Protein AF-A0A9D1M5M6-F1 (afdb_monomer_lite)

Organism: NCBI:txid2840917

Radius of gyration: 12.54 Å; chains: 1; bounding box: 28×30×35 Å

InterPro domains:
  IPR010982 Lambda repressor-like, DNA-binding domain superfamily [SSF47413] (19-75)

Structure (mmCIF, N/CA/C/O backbone):
data_AF-A0A9D1M5M6-F1
#
_entry.id   AF-A0A9D1M5M6-F1
#
loop_
_atom_site.group_PDB
_atom_site.id
_atom_site.type_symbol
_atom_site.label_atom_id
_atom_site.label_alt_id
_atom_site.label_comp_id
_atom_site.label_asym_id
_atom_site.label_entity_id
_atom_site.label_seq_id
_atom_site.pdbx_PDB_ins_code
_atom_site.Cartn_x
_atom_site.Cartn_y
_atom_site.Cartn_z
_atom_site.occupancy
_atom_site.B_iso_or_equiv
_atom_site.auth_seq_id
_atom_site.auth_comp_id
_atom_site.auth_asym_id
_atom_site.auth_atom_id
_atom_site.pdbx_PDB_model_num
ATOM 1 N N . MET A 1 1 ? 8.873 -20.481 -5.336 1.00 32.44 1 MET A N 1
ATOM 2 C CA . MET A 1 1 ? 8.851 -18.998 -5.338 1.00 32.44 1 MET A CA 1
ATOM 3 C C . MET A 1 1 ? 7.812 -18.530 -6.350 1.00 32.44 1 MET A C 1
ATOM 5 O O . MET A 1 1 ? 8.010 -18.759 -7.532 1.00 32.44 1 MET A O 1
ATOM 9 N N . SER A 1 2 ? 6.697 -17.930 -5.919 1.00 32.69 2 SER A N 1
ATOM 10 C CA . SER A 1 2 ? 5.677 -17.412 -6.849 1.00 32.69 2 SER A CA 1
ATOM 11 C C . SER A 1 2 ? 6.095 -16.032 -7.367 1.00 32.69 2 SER A C 1
ATOM 13 O O . SER A 1 2 ? 5.941 -15.029 -6.669 1.00 32.69 2 SER A O 1
ATOM 15 N N . VAL A 1 3 ? 6.659 -15.987 -8.576 1.00 43.09 3 VAL A N 1
ATOM 16 C CA . VAL A 1 3 ? 7.075 -14.756 -9.264 1.00 43.09 3 VAL A CA 1
ATOM 17 C C . VAL A 1 3 ? 5.865 -14.191 -10.008 1.00 43.09 3 VAL A C 1
ATOM 19 O O . VAL A 1 3 ? 5.597 -14.562 -11.145 1.00 43.09 3 VAL A O 1
ATOM 22 N N . TYR A 1 4 ? 5.100 -13.304 -9.373 1.00 44.69 4 TYR A N 1
ATOM 23 C CA . TYR A 1 4 ? 4.080 -12.533 -10.089 1.00 44.69 4 TYR A CA 1
ATOM 24 C C . TYR A 1 4 ? 4.772 -11.618 -11.114 1.00 44.69 4 TYR A C 1
ATOM 26 O O . TYR A 1 4 ? 5.566 -10.753 -10.733 1.00 44.69 4 TYR A O 1
ATOM 34 N N . SER A 1 5 ? 4.492 -11.801 -12.407 1.00 43.62 5 SER A N 1
ATOM 35 C CA . SER A 1 5 ? 4.880 -10.857 -13.459 1.00 43.62 5 SER A CA 1
ATOM 36 C C . SER A 1 5 ? 3.765 -9.840 -13.660 1.00 43.62 5 SER A C 1
ATOM 38 O O . SER A 1 5 ? 2.615 -10.210 -13.874 1.00 43.62 5 SER A O 1
ATOM 40 N N . TYR A 1 6 ? 4.090 -8.549 -13.634 1.00 52.31 6 TYR A N 1
ATOM 41 C CA . TYR A 1 6 ? 3.117 -7.517 -13.985 1.00 52.31 6 TYR A CA 1
ATOM 42 C C . TYR A 1 6 ? 2.866 -7.590 -15.492 1.00 52.31 6 TYR A C 1
ATOM 44 O O . TYR A 1 6 ? 3.674 -7.088 -16.269 1.00 52.31 6 TYR A O 1
ATOM 52 N N . CYS A 1 7 ? 1.773 -8.219 -15.915 1.00 43.34 7 CYS A N 1
ATOM 53 C CA . CYS A 1 7 ? 1.275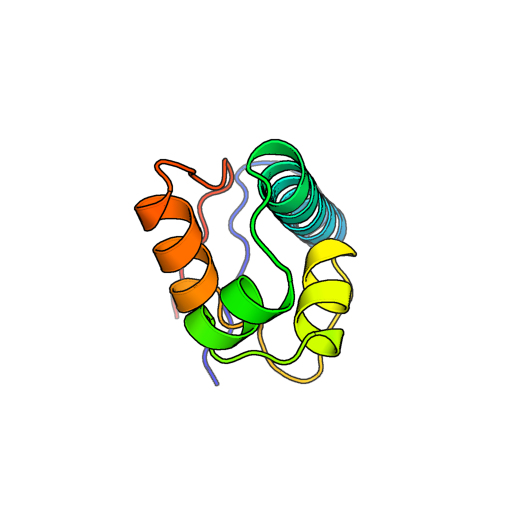 -8.097 -17.282 1.00 43.34 7 CYS A CA 1
ATOM 54 C C . CYS A 1 7 ? 0.412 -6.842 -17.375 1.00 43.34 7 CYS A C 1
ATOM 56 O O . CYS A 1 7 ? -0.812 -6.910 -17.435 1.00 43.34 7 CYS A O 1
ATOM 58 N N . SER A 1 8 ? 1.058 -5.677 -17.371 1.00 41.47 8 SER A N 1
ATOM 59 C CA . SER A 1 8 ? 0.391 -4.494 -17.899 1.00 41.47 8 SER A CA 1
ATOM 60 C C . SER A 1 8 ? 0.359 -4.613 -19.422 1.00 41.47 8 SER A C 1
ATOM 62 O O . SER A 1 8 ? 1.403 -4.825 -20.033 1.00 41.47 8 SER A O 1
ATOM 64 N N . LYS A 1 9 ? -0.810 -4.428 -20.050 1.00 41.84 9 LYS A N 1
ATOM 65 C CA . LYS A 1 9 ? -0.903 -4.209 -21.508 1.00 41.84 9 LYS A CA 1
ATOM 66 C C . LYS A 1 9 ? -0.240 -2.892 -21.943 1.00 41.84 9 LYS A C 1
ATOM 68 O O . LYS A 1 9 ? -0.128 -2.624 -23.133 1.00 41.84 9 LYS A O 1
ATOM 73 N N . SER A 1 10 ? 0.179 -2.050 -20.997 1.00 43.38 10 SER A N 1
ATOM 74 C CA . SER A 1 10 ? 0.890 -0.813 -21.293 1.00 43.38 10 SER A CA 1
ATOM 75 C C . SER A 1 10 ? 2.365 -1.079 -21.592 1.00 43.38 10 SER A C 1
ATOM 77 O O . SER A 1 10 ? 3.019 -1.780 -20.821 1.00 43.38 10 SER A O 1
ATOM 79 N N . GLN A 1 11 ? 2.925 -0.382 -22.578 1.00 47.59 11 GLN A N 1
ATOM 80 C CA . GLN A 1 11 ? 4.368 -0.271 -22.856 1.00 47.59 11 GLN A CA 1
ATOM 81 C C . GLN A 1 11 ? 5.226 0.286 -21.689 1.00 47.59 11 GLN A C 1
ATOM 83 O O . GLN A 1 11 ? 6.416 0.539 -21.865 1.00 47.59 11 GLN A O 1
ATOM 88 N N . TYR A 1 12 ? 4.663 0.507 -20.495 1.00 49.22 12 TYR A N 1
ATOM 89 C CA . TYR A 1 12 ? 5.384 1.095 -19.371 1.00 49.22 12 TYR A CA 1
ATOM 90 C C . TYR A 1 12 ? 6.372 0.109 -18.728 1.00 49.22 12 TYR A C 1
ATOM 92 O O . TYR A 1 12 ? 6.027 -1.050 -18.480 1.00 49.22 12 TYR A O 1
ATOM 100 N N . PRO A 1 13 ? 7.583 0.573 -18.359 1.00 61.94 13 PRO A N 1
ATOM 101 C CA . PRO A 1 13 ? 8.548 -0.240 -17.630 1.00 61.94 13 PRO A CA 1
ATOM 102 C C . PRO A 1 13 ? 7.920 -0.849 -16.369 1.00 61.94 13 PRO A C 1
ATOM 104 O O . PRO A 1 13 ? 7.249 -0.149 -15.610 1.00 61.94 13 PRO A O 1
ATOM 107 N N . GLN A 1 14 ? 8.212 -2.123 -16.078 1.00 69.06 14 GLN A N 1
ATOM 108 C CA . GLN A 1 14 ? 7.773 -2.843 -14.862 1.00 69.06 14 GLN A CA 1
ATOM 109 C C . GLN A 1 14 ? 7.955 -2.013 -13.574 1.00 69.06 14 GLN A C 1
ATOM 111 O O . GLN A 1 14 ? 7.157 -2.083 -12.641 1.00 69.06 14 GLN A O 1
ATOM 116 N N . ARG A 1 15 ? 9.012 -1.192 -13.528 1.00 72.19 15 ARG A N 1
ATOM 117 C CA . ARG A 1 15 ? 9.308 -0.265 -12.429 1.00 72.19 15 ARG A CA 1
ATOM 118 C C . ARG A 1 15 ? 8.270 0.854 -12.284 1.00 72.19 15 ARG A C 1
ATOM 120 O O . ARG A 1 15 ? 7.901 1.183 -11.161 1.00 72.19 15 ARG A O 1
ATOM 127 N N . ALA A 1 16 ? 7.812 1.439 -13.389 1.00 76.19 16 ALA A N 1
ATOM 128 C CA . ALA A 1 16 ? 6.793 2.485 -13.381 1.00 76.19 16 ALA A CA 1
ATOM 129 C C . ALA A 1 16 ? 5.439 1.922 -12.926 1.00 76.19 16 ALA A C 1
ATOM 131 O O . ALA A 1 16 ? 4.812 2.499 -12.043 1.00 76.19 16 ALA A O 1
ATOM 132 N N . ALA A 1 17 ? 5.053 0.739 -13.418 1.00 76.88 17 ALA A N 1
ATOM 133 C CA . ALA A 1 17 ? 3.826 0.064 -12.992 1.00 76.88 17 ALA A CA 1
ATOM 134 C C . ALA A 1 17 ? 3.809 -0.226 -11.478 1.00 76.88 17 ALA A C 1
ATOM 136 O O . ALA A 1 17 ? 2.831 0.076 -10.798 1.00 76.88 17 ALA A O 1
ATOM 137 N N . LYS A 1 18 ? 4.919 -0.734 -10.919 1.00 79.06 18 LYS A N 1
ATOM 138 C CA . LYS A 1 18 ? 5.062 -0.958 -9.467 1.00 79.06 18 LYS A CA 1
ATOM 139 C C . LYS A 1 18 ? 4.876 0.324 -8.653 1.00 79.06 18 LYS A C 1
ATOM 141 O O . LYS A 1 18 ? 4.187 0.297 -7.639 1.00 79.06 18 LYS A O 1
ATOM 146 N N . ARG A 1 19 ? 5.458 1.438 -9.109 1.00 84.56 19 ARG A N 1
ATOM 147 C CA . ARG A 1 19 ? 5.303 2.755 -8.468 1.00 84.56 19 ARG A CA 1
ATOM 148 C C . ARG A 1 19 ? 3.873 3.270 -8.541 1.00 84.56 19 ARG A C 1
ATOM 150 O O . ARG A 1 19 ? 3.375 3.765 -7.541 1.00 84.56 19 ARG A O 1
ATOM 157 N N . MET A 1 20 ? 3.203 3.118 -9.682 1.00 86.00 20 MET A N 1
ATOM 158 C CA . MET A 1 20 ? 1.803 3.528 -9.828 1.00 86.00 20 MET A CA 1
ATOM 159 C C . MET A 1 20 ? 0.882 2.748 -8.886 1.00 86.00 20 MET A C 1
ATOM 161 O O . MET A 1 20 ? 0.027 3.344 -8.240 1.00 86.00 20 MET A O 1
ATOM 165 N N . ILE A 1 21 ? 1.087 1.435 -8.756 1.00 85.88 21 ILE A N 1
ATOM 166 C CA . ILE A 1 21 ? 0.315 0.592 -7.829 1.00 85.88 21 ILE A CA 1
ATOM 167 C C . ILE A 1 21 ? 0.583 0.994 -6.381 1.00 85.88 21 ILE A C 1
ATOM 169 O O . ILE A 1 21 ? -0.361 1.164 -5.612 1.00 85.88 21 ILE A O 1
ATOM 173 N N . GLY A 1 22 ? 1.855 1.169 -6.016 1.00 90.06 22 GLY A N 1
ATOM 174 C CA . GLY A 1 22 ? 2.242 1.640 -4.688 1.00 90.06 22 GLY A CA 1
ATOM 175 C C . GLY A 1 22 ? 1.585 2.973 -4.339 1.00 90.06 22 GLY A C 1
ATOM 176 O O . GLY A 1 22 ? 0.946 3.105 -3.296 1.00 90.06 22 GLY A O 1
ATOM 177 N N . PHE A 1 23 ? 1.647 3.926 -5.266 1.00 90.50 23 PHE A N 1
ATOM 178 C CA . PHE A 1 23 ? 1.031 5.235 -5.105 1.00 90.50 23 PHE A CA 1
ATOM 179 C C . PHE A 1 23 ? -0.494 5.151 -4.969 1.00 90.50 23 PHE A C 1
ATOM 181 O O . PHE A 1 23 ? -1.073 5.804 -4.105 1.00 90.50 23 PHE A O 1
ATOM 188 N N . GLN A 1 24 ? -1.156 4.303 -5.760 1.00 90.00 2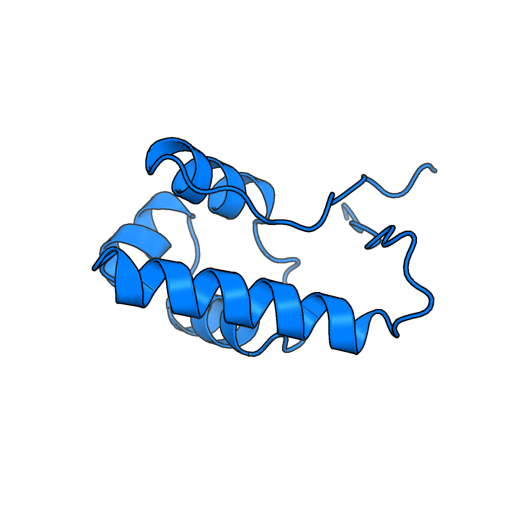4 GLN A N 1
ATOM 189 C CA . GLN A 1 24 ? -2.598 4.087 -5.642 1.00 90.00 24 GLN A CA 1
ATOM 190 C C . GLN A 1 24 ? -2.978 3.570 -4.243 1.00 90.00 24 GLN A C 1
ATOM 192 O O . GLN A 1 24 ? -3.939 4.059 -3.646 1.00 90.00 24 GLN A O 1
ATOM 197 N N . ILE A 1 25 ? -2.209 2.621 -3.699 1.00 90.81 25 ILE A N 1
ATOM 198 C CA . ILE A 1 25 ? -2.414 2.084 -2.345 1.00 90.81 25 ILE A CA 1
ATOM 199 C C . ILE A 1 25 ? -2.254 3.183 -1.297 1.00 90.81 25 ILE A C 1
ATOM 201 O O . ILE A 1 25 ? -3.123 3.327 -0.437 1.00 90.81 25 ILE A O 1
ATOM 205 N N . PHE A 1 26 ? -1.201 3.994 -1.411 1.00 92.62 26 PHE A N 1
ATOM 206 C CA . PHE A 1 26 ? -0.975 5.143 -0.538 1.00 92.62 26 PHE A CA 1
ATOM 207 C C . PHE A 1 26 ? -2.166 6.113 -0.566 1.00 92.62 26 PHE A C 1
ATOM 209 O O . PHE A 1 26 ? -2.724 6.455 0.480 1.00 92.62 26 PHE A O 1
ATOM 216 N N . CYS A 1 27 ? -2.622 6.505 -1.761 1.00 91.25 27 CYS A N 1
ATOM 217 C CA . CYS A 1 27 ? -3.764 7.402 -1.924 1.00 91.25 27 CYS A CA 1
ATOM 218 C C . CYS A 1 27 ? -5.033 6.838 -1.283 1.00 91.25 27 CYS A C 1
ATOM 220 O O . CYS A 1 27 ? -5.751 7.563 -0.599 1.00 91.25 27 CYS A O 1
ATOM 222 N N . TYR A 1 28 ? -5.308 5.548 -1.464 1.00 91.81 28 TYR A N 1
ATOM 223 C CA . TYR A 1 28 ? -6.444 4.890 -0.834 1.00 91.81 28 TYR A CA 1
ATOM 224 C C . TYR A 1 28 ? -6.333 4.842 0.685 1.00 91.81 28 TYR A C 1
ATOM 226 O O . TYR A 1 28 ? -7.290 5.196 1.375 1.00 91.81 28 TYR A O 1
ATOM 234 N N . ARG A 1 29 ? -5.166 4.479 1.221 1.00 92.31 29 ARG A N 1
ATOM 235 C CA . ARG A 1 29 ? -4.949 4.430 2.666 1.00 92.31 29 ARG A CA 1
ATOM 236 C C . ARG A 1 29 ? -5.227 5.787 3.311 1.00 92.31 29 ARG A C 1
ATOM 238 O O . ARG A 1 29 ? -5.954 5.860 4.299 1.00 92.31 29 ARG A O 1
ATOM 245 N N . HIS A 1 30 ? -4.723 6.861 2.706 1.00 91.19 30 HIS A N 1
ATOM 246 C CA . HIS A 1 30 ? -4.924 8.220 3.199 1.00 91.19 30 HIS A CA 1
ATOM 247 C C . HIS A 1 30 ? -6.356 8.735 2.983 1.00 91.19 30 HIS A C 1
ATOM 249 O O . HIS A 1 30 ? -6.955 9.264 3.919 1.00 91.19 30 HIS A O 1
ATOM 255 N N . LYS A 1 31 ? -6.946 8.538 1.796 1.00 91.31 31 LYS A N 1
ATOM 256 C CA . LYS A 1 31 ? -8.306 9.008 1.474 1.00 91.31 31 LYS A CA 1
ATOM 257 C C . LYS A 1 31 ? -9.377 8.343 2.343 1.00 91.31 31 LYS A C 1
ATOM 259 O O . LYS A 1 31 ? -10.300 9.017 2.787 1.00 91.31 31 LYS A O 1
ATOM 264 N N . TYR A 1 32 ? -9.239 7.044 2.607 1.00 88.81 32 TYR A N 1
ATOM 265 C CA . TYR A 1 32 ? -10.199 6.257 3.390 1.00 88.81 32 TYR A CA 1
ATOM 266 C C . TYR A 1 32 ? -9.793 6.098 4.862 1.00 88.81 32 TYR A C 1
ATOM 268 O O . TYR A 1 32 ? -10.405 5.317 5.585 1.00 88.81 32 TYR A O 1
ATOM 276 N N . LYS A 1 33 ? -8.773 6.842 5.320 1.00 90.88 33 LYS A N 1
ATOM 277 C CA . LYS A 1 33 ? -8.276 6.833 6.709 1.00 90.88 33 LYS A CA 1
ATOM 278 C C . LYS A 1 33 ? -7.982 5.42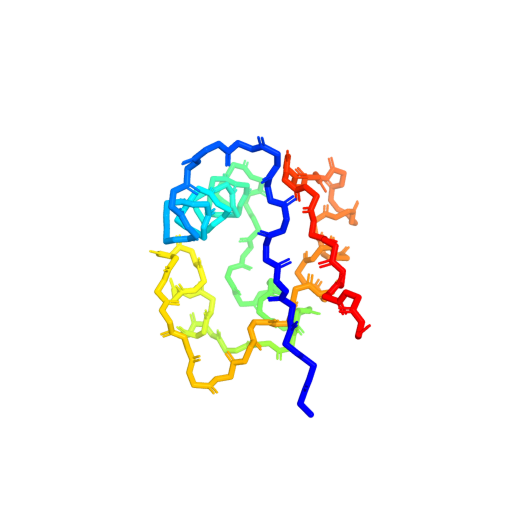2 7.238 1.00 90.88 33 LYS A C 1
ATOM 280 O O . LYS A 1 33 ? -8.206 5.118 8.409 1.00 90.88 33 LYS A O 1
ATOM 285 N N . LEU A 1 34 ? -7.463 4.551 6.377 1.00 88.88 34 LEU A N 1
ATOM 286 C CA . LEU A 1 34 ? -7.047 3.213 6.775 1.00 88.88 34 LEU A CA 1
ATOM 287 C C . LEU A 1 34 ? -5.756 3.345 7.590 1.00 88.88 34 LEU A C 1
ATOM 289 O O . LEU A 1 34 ? -4.713 3.733 7.066 1.00 88.88 34 LEU A O 1
ATOM 293 N N . SER A 1 35 ? -5.821 3.047 8.888 1.00 92.12 35 SER A N 1
ATOM 294 C CA . SER A 1 35 ? -4.631 3.073 9.746 1.00 92.12 35 SER A CA 1
ATOM 295 C C . SER A 1 35 ? -3.557 2.137 9.193 1.00 92.12 35 SER A C 1
ATOM 297 O O . SER A 1 35 ? -3.843 0.982 8.867 1.00 92.12 35 SER A O 1
ATOM 299 N N . THR A 1 36 ? -2.317 2.626 9.128 1.00 91.62 36 THR A N 1
ATOM 300 C CA . THR A 1 36 ? -1.135 1.851 8.728 1.00 91.62 36 THR A CA 1
ATOM 301 C C . THR A 1 36 ? -1.036 0.553 9.523 1.00 91.62 36 THR A C 1
ATOM 303 O O . THR A 1 36 ? -0.839 -0.510 8.946 1.00 91.62 36 THR A O 1
ATOM 306 N N . GLU A 1 37 ? -1.245 0.606 10.838 1.00 91.12 37 GLU A N 1
ATOM 307 C CA . GLU A 1 37 ? -1.150 -0.560 11.720 1.00 91.12 37 GLU A CA 1
ATOM 308 C C . GLU A 1 37 ? -2.236 -1.595 11.421 1.00 91.12 37 GLU A C 1
ATOM 310 O O . GLU A 1 37 ? -1.952 -2.786 11.278 1.00 91.12 37 GLU A O 1
ATOM 315 N N . VAL A 1 38 ? -3.484 -1.143 11.266 1.00 90.06 38 VAL A N 1
ATOM 316 C CA . VAL A 1 38 ? -4.625 -2.020 10.966 1.00 90.06 38 VAL A CA 1
ATOM 317 C C . VAL A 1 38 ? -4.471 -2.641 9.580 1.00 90.06 38 VAL A C 1
ATOM 319 O O . VAL A 1 38 ? -4.709 -3.838 9.407 1.00 90.06 38 VAL A O 1
ATOM 322 N N . PHE A 1 39 ? -4.038 -1.847 8.601 1.00 91.06 39 PHE A N 1
ATOM 323 C CA . PHE A 1 39 ? -3.793 -2.302 7.239 1.00 91.06 39 PHE A CA 1
ATOM 324 C C . PHE A 1 39 ? -2.692 -3.369 7.204 1.00 91.06 39 PHE A C 1
ATOM 326 O O . PHE A 1 39 ? -2.905 -4.456 6.666 1.00 91.06 39 PHE A O 1
ATOM 333 N N . CYS A 1 40 ? -1.553 -3.100 7.847 1.00 91.62 40 CYS A N 1
ATOM 334 C CA . CYS A 1 40 ? -0.436 -4.032 7.989 1.00 91.62 40 CYS A CA 1
ATOM 335 C C . CYS A 1 40 ? -0.856 -5.337 8.672 1.00 91.62 40 CYS A C 1
ATOM 337 O O . CYS A 1 40 ? -0.578 -6.418 8.149 1.00 91.62 40 CYS A O 1
ATOM 339 N N . LYS A 1 41 ? -1.606 -5.252 9.780 1.00 91.38 41 LYS A N 1
ATOM 340 C CA . LYS A 1 41 ? -2.114 -6.421 10.513 1.00 91.38 41 LYS A CA 1
ATOM 341 C C . LYS A 1 41 ? -3.016 -7.295 9.642 1.00 91.38 41 LYS A C 1
ATOM 343 O O . LYS A 1 41 ? -2.854 -8.511 9.631 1.00 91.38 41 LYS A O 1
ATOM 348 N N . ARG A 1 42 ? -3.935 -6.691 8.880 1.00 90.31 42 ARG A N 1
ATOM 349 C CA . ARG A 1 42 ? -4.828 -7.424 7.964 1.00 90.31 42 ARG A CA 1
ATOM 350 C C . ARG A 1 42 ? -4.083 -8.021 6.768 1.00 90.31 42 ARG A C 1
ATOM 352 O O . ARG A 1 42 ? -4.435 -9.102 6.309 1.00 90.31 42 ARG A O 1
ATOM 359 N N . CYS A 1 43 ? -3.052 -7.337 6.276 1.00 88.19 43 CYS A N 1
ATOM 360 C CA . CYS A 1 43 ? -2.231 -7.820 5.167 1.00 88.19 43 CYS A CA 1
ATOM 361 C C . CYS A 1 43 ? -1.197 -8.878 5.594 1.00 88.19 43 CYS A C 1
ATOM 363 O O . CYS A 1 43 ? -0.695 -9.621 4.745 1.00 88.19 43 CYS A O 1
ATOM 365 N N . GLY A 1 44 ? -0.877 -8.954 6.890 1.00 88.62 44 GLY A N 1
ATOM 366 C CA . GLY A 1 44 ? 0.200 -9.788 7.419 1.00 88.62 44 GLY A CA 1
ATOM 367 C C . GLY A 1 44 ? 1.579 -9.318 6.952 1.00 88.62 44 GLY A C 1
ATOM 368 O O . GLY A 1 44 ? 2.413 -10.151 6.600 1.00 88.62 44 GLY A O 1
ATOM 369 N N . ILE A 1 45 ? 1.780 -7.999 6.882 1.00 89.25 45 ILE A N 1
ATOM 370 C CA . ILE A 1 45 ? 3.043 -7.347 6.501 1.00 89.25 45 ILE A CA 1
ATOM 371 C C . ILE A 1 45 ? 3.461 -6.349 7.579 1.00 89.25 45 ILE A C 1
ATOM 373 O O . ILE A 1 45 ? 2.630 -5.867 8.348 1.00 89.25 45 ILE A O 1
ATOM 377 N N . SER A 1 46 ? 4.744 -6.015 7.626 1.00 90.62 46 SER A N 1
ATOM 378 C CA . SER A 1 46 ? 5.263 -4.961 8.498 1.00 90.62 46 SER A CA 1
ATOM 379 C C . SER A 1 46 ? 5.029 -3.556 7.911 1.00 90.62 46 SER A C 1
ATOM 381 O O . SER A 1 46 ? 4.954 -3.402 6.688 1.00 90.62 46 SER A O 1
ATOM 383 N N . PRO A 1 47 ? 5.004 -2.494 8.742 1.00 90.62 47 PRO A N 1
ATOM 384 C CA . PRO A 1 47 ? 4.945 -1.111 8.256 1.00 90.62 47 PRO A CA 1
ATOM 385 C C . PRO A 1 47 ? 6.075 -0.749 7.282 1.00 90.62 47 PRO A C 1
ATOM 387 O O . PRO A 1 47 ? 5.832 -0.074 6.288 1.00 90.62 47 PRO A O 1
ATOM 390 N N . LYS A 1 48 ? 7.291 -1.266 7.509 1.00 89.56 48 LYS A N 1
ATOM 391 C CA . LYS A 1 48 ? 8.435 -1.072 6.600 1.00 89.56 48 LYS A CA 1
ATOM 392 C C . LYS A 1 48 ? 8.221 -1.727 5.235 1.00 89.56 48 LYS A C 1
ATOM 394 O O . LYS A 1 48 ? 8.677 -1.213 4.218 1.00 89.56 48 LYS A O 1
ATOM 399 N N . GLU A 1 49 ? 7.565 -2.884 5.192 1.00 88.94 49 GLU A N 1
ATOM 400 C CA . GLU A 1 49 ? 7.209 -3.526 3.923 1.00 88.94 49 GLU A CA 1
ATOM 401 C C . GLU A 1 49 ? 6.106 -2.759 3.202 1.00 88.94 49 GLU A C 1
ATOM 403 O O . GLU A 1 49 ? 6.200 -2.586 1.989 1.00 88.94 49 GLU A O 1
ATOM 408 N N . LEU A 1 50 ? 5.103 -2.263 3.934 1.00 90.62 50 LEU A N 1
ATOM 409 C CA . LEU A 1 50 ? 4.061 -1.410 3.368 1.00 90.62 50 LEU A CA 1
ATOM 410 C C . LEU A 1 50 ? 4.657 -0.140 2.749 1.00 90.62 50 LEU A C 1
ATOM 412 O O . LEU A 1 50 ? 4.335 0.174 1.611 1.00 90.62 50 LEU A O 1
ATOM 416 N N . GLU A 1 51 ? 5.575 0.534 3.439 1.00 90.88 51 GLU A N 1
ATOM 417 C CA . GLU A 1 51 ? 6.261 1.722 2.918 1.00 90.88 51 GLU A CA 1
ATOM 418 C C . GLU A 1 51 ? 7.010 1.418 1.609 1.00 90.88 51 GLU A C 1
ATOM 420 O O . GLU A 1 51 ? 6.861 2.128 0.615 1.00 90.88 51 GLU A O 1
ATOM 425 N N . LYS A 1 52 ? 7.759 0.307 1.549 1.00 89.44 52 LYS A N 1
ATOM 426 C CA . LYS A 1 52 ? 8.427 -0.122 0.308 1.00 89.44 52 LYS A CA 1
ATOM 427 C C . LYS A 1 52 ? 7.433 -0.387 -0.821 1.00 89.44 52 LYS A C 1
ATOM 429 O O . LYS A 1 52 ? 7.721 -0.046 -1.967 1.00 89.44 52 LYS A O 1
ATOM 434 N N . VAL A 1 53 ? 6.283 -0.988 -0.509 1.00 88.44 53 VAL A N 1
ATOM 435 C CA . VAL A 1 53 ? 5.205 -1.230 -1.475 1.00 88.44 53 VAL A CA 1
ATOM 436 C C . VAL A 1 53 ? 4.626 0.087 -1.981 1.00 88.44 53 VAL A C 1
ATOM 438 O O . VAL A 1 53 ? 4.533 0.259 -3.194 1.00 88.44 53 VAL A O 1
ATOM 441 N N . GLU A 1 54 ? 4.300 1.021 -1.087 1.00 90.25 54 GLU A N 1
ATOM 442 C CA . GLU A 1 54 ? 3.749 2.341 -1.419 1.00 90.25 54 GLU A CA 1
ATOM 443 C C . GLU A 1 54 ? 4.716 3.164 -2.286 1.00 90.25 54 GLU A C 1
ATOM 445 O O . GLU A 1 54 ? 4.299 3.823 -3.236 1.00 90.25 54 GLU A O 1
ATOM 450 N N . LEU A 1 55 ? 6.024 3.040 -2.048 1.00 88.31 55 LEU A N 1
ATOM 451 C CA . LEU A 1 55 ? 7.073 3.681 -2.850 1.00 88.31 55 LEU A CA 1
ATOM 452 C C . LEU A 1 55 ? 7.414 2.927 -4.154 1.00 88.31 55 LEU A C 1
ATOM 454 O O . LEU A 1 55 ? 8.241 3.389 -4.949 1.00 88.31 55 LEU A O 1
ATOM 458 N N . GLY A 1 56 ? 6.824 1.750 -4.386 1.00 85.25 56 GLY A N 1
ATOM 459 C CA . GLY A 1 56 ? 7.140 0.885 -5.526 1.00 85.25 56 GLY A CA 1
ATOM 460 C C . GLY A 1 56 ? 8.590 0.388 -5.538 1.00 85.25 56 GLY A C 1
ATOM 461 O O . GLY A 1 56 ? 9.159 0.157 -6.611 1.00 85.25 56 GLY A O 1
ATOM 462 N N . LEU A 1 57 ? 9.211 0.269 -4.362 1.00 83.50 57 LEU A N 1
ATOM 463 C CA . LEU A 1 57 ? 10.581 -0.197 -4.184 1.00 83.50 57 LEU A CA 1
ATOM 464 C C . LEU A 1 57 ? 10.653 -1.732 -4.169 1.00 83.50 57 LEU A C 1
ATOM 466 O O . LEU A 1 57 ? 9.707 -2.408 -3.755 1.00 83.50 57 LEU A O 1
ATOM 470 N N . PRO A 1 58 ? 11.782 -2.317 -4.605 1.00 72.88 58 PRO A N 1
ATOM 471 C CA . PRO A 1 58 ? 12.009 -3.744 -4.448 1.00 72.88 58 PRO A CA 1
ATOM 472 C C . PRO A 1 58 ? 12.077 -4.112 -2.959 1.00 72.88 58 PRO A C 1
ATOM 474 O O . PRO A 1 58 ? 12.738 -3.447 -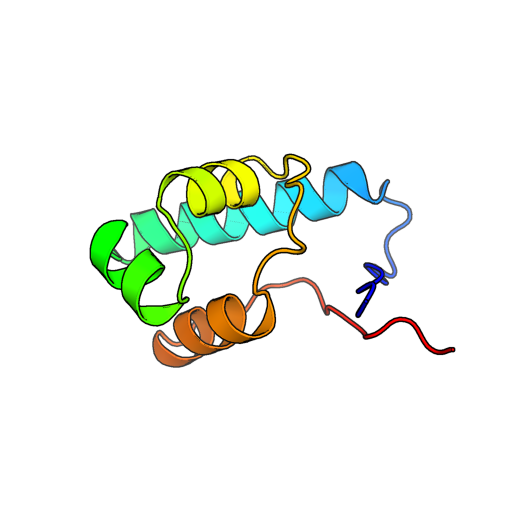2.160 1.00 72.88 58 PRO A O 1
ATOM 477 N N . SER A 1 59 ? 11.403 -5.199 -2.594 1.00 68.44 59 SER A N 1
ATOM 478 C CA . SER A 1 59 ? 11.491 -5.817 -1.273 1.00 68.44 59 SER A CA 1
ATOM 479 C C . SER A 1 59 ? 12.076 -7.226 -1.428 1.00 68.44 59 SER A C 1
ATOM 481 O O . SER A 1 59 ? 11.758 -7.890 -2.419 1.00 68.44 59 SER A O 1
ATOM 483 N N . PRO A 1 60 ? 12.934 -7.692 -0.498 1.00 62.91 60 PRO A N 1
ATOM 484 C CA . PRO A 1 60 ? 13.495 -9.046 -0.541 1.00 62.91 60 PRO A CA 1
ATOM 485 C C . PRO A 1 60 ? 12.417 -10.143 -0.488 1.00 62.91 60 PRO A C 1
ATOM 487 O O . PRO A 1 60 ? 12.640 -11.245 -0.981 1.00 62.91 60 PRO A O 1
ATOM 490 N N . GLY A 1 61 ? 11.230 -9.833 0.045 1.00 64.56 61 GLY A N 1
ATOM 491 C CA . GLY A 1 61 ? 10.024 -10.642 -0.119 1.00 64.56 61 GLY A CA 1
ATOM 492 C C . GLY A 1 61 ? 9.130 -10.091 -1.229 1.00 64.56 61 GLY A C 1
ATOM 493 O O . GLY A 1 61 ? 8.949 -8.877 -1.346 1.00 64.56 61 GLY A O 1
ATOM 494 N N . ALA A 1 62 ? 8.522 -10.975 -2.027 1.00 63.72 62 ALA A N 1
ATOM 495 C CA . ALA A 1 62 ? 7.426 -10.564 -2.899 1.00 63.72 62 ALA A CA 1
ATOM 496 C C . ALA A 1 62 ? 6.306 -9.964 -2.026 1.00 63.72 62 ALA A C 1
ATOM 498 O O . ALA A 1 62 ? 5.937 -10.581 -1.021 1.00 63.72 62 ALA A O 1
ATOM 499 N N . PRO A 1 63 ? 5.753 -8.787 -2.372 1.00 69.44 63 PRO A N 1
ATOM 500 C CA . PRO A 1 63 ? 4.651 -8.219 -1.613 1.00 69.44 63 PRO A CA 1
ATOM 501 C C . PRO A 1 63 ? 3.496 -9.215 -1.549 1.00 69.44 63 PRO A C 1
ATOM 503 O O . PRO A 1 63 ? 3.212 -9.905 -2.534 1.00 69.44 63 PRO A O 1
ATOM 506 N N . ARG A 1 64 ? 2.803 -9.279 -0.407 1.00 79.44 64 ARG A N 1
ATOM 507 C CA . ARG A 1 64 ? 1.606 -10.116 -0.232 1.00 79.44 64 ARG A CA 1
ATOM 508 C C . ARG A 1 64 ? 0.414 -9.514 -0.986 1.00 79.44 64 ARG A C 1
ATOM 510 O O . ARG A 1 64 ? -0.574 -9.103 -0.386 1.00 79.44 64 ARG A O 1
ATOM 517 N N . TRP A 1 65 ? 0.517 -9.448 -2.315 1.00 79.94 65 TRP A N 1
ATOM 518 C CA . TRP A 1 65 ? -0.444 -8.790 -3.201 1.00 79.94 65 TRP A CA 1
ATOM 519 C C . TRP A 1 65 ? -1.859 -9.327 -3.048 1.00 79.94 65 TRP A C 1
ATOM 521 O O . TRP A 1 65 ? -2.804 -8.548 -3.079 1.00 79.94 65 TRP A O 1
ATOM 531 N N . HIS A 1 66 ? -2.001 -10.636 -2.830 1.00 81.75 66 HIS A N 1
ATOM 532 C CA . HIS A 1 66 ? -3.293 -11.253 -2.555 1.00 81.75 66 HIS A CA 1
ATOM 533 C C . HIS A 1 66 ? -3.950 -10.665 -1.294 1.00 81.75 66 HIS A C 1
ATOM 535 O O . HIS A 1 66 ? -5.102 -10.244 -1.340 1.00 81.75 66 HIS A O 1
ATOM 541 N N . SER A 1 67 ? -3.204 -10.560 -0.189 1.00 86.31 67 SER A N 1
ATOM 542 C CA . SER A 1 67 ? -3.710 -9.982 1.062 1.00 86.31 67 SER A CA 1
ATOM 543 C C . SER A 1 67 ? -4.030 -8.495 0.918 1.00 86.31 67 SER A C 1
ATOM 545 O O . SER A 1 67 ? -5.088 -8.053 1.355 1.00 86.31 67 SER A O 1
ATOM 547 N N . ILE A 1 68 ? -3.148 -7.735 0.261 1.00 87.00 68 ILE A N 1
ATOM 548 C CA . ILE A 1 68 ? -3.354 -6.306 -0.020 1.00 87.00 68 ILE A CA 1
ATOM 549 C C . ILE A 1 68 ? -4.631 -6.104 -0.840 1.00 87.00 68 ILE A C 1
ATOM 551 O O . ILE A 1 68 ? -5.469 -5.282 -0.477 1.00 87.00 68 ILE A O 1
ATOM 555 N N . ARG A 1 69 ? -4.815 -6.889 -1.909 1.00 86.44 69 ARG A N 1
ATOM 556 C CA . ARG A 1 69 ? -6.016 -6.842 -2.748 1.00 86.44 69 ARG A CA 1
ATOM 557 C C . ARG A 1 69 ? -7.271 -7.134 -1.928 1.00 86.44 69 ARG A C 1
ATOM 559 O O . ARG A 1 69 ? -8.198 -6.340 -1.977 1.00 86.44 69 ARG A O 1
ATOM 566 N N . LYS A 1 70 ? -7.263 -8.190 -1.111 1.00 87.62 70 LYS A N 1
ATOM 567 C CA . LYS A 1 70 ? -8.400 -8.554 -0.254 1.00 87.62 70 LYS A CA 1
ATOM 568 C C . LYS A 1 70 ? -8.779 -7.435 0.723 1.00 87.62 70 LYS A C 1
ATOM 570 O O . LYS A 1 70 ? -9.960 -7.175 0.941 1.00 87.62 70 LYS A O 1
ATOM 575 N N . VAL A 1 71 ? -7.792 -6.750 1.309 1.00 89.25 71 VAL A N 1
ATOM 576 C CA . VAL A 1 71 ? -8.051 -5.604 2.195 1.00 89.25 71 VAL A CA 1
ATOM 577 C C . VAL A 1 71 ? -8.654 -4.438 1.417 1.00 89.25 71 VAL A C 1
ATOM 579 O O . VAL A 1 71 ? -9.617 -3.841 1.893 1.00 89.25 71 VAL A O 1
ATOM 582 N N . LEU A 1 72 ? -8.149 -4.127 0.225 1.00 88.94 72 LEU A N 1
ATOM 583 C CA . LEU A 1 72 ? -8.721 -3.077 -0.620 1.00 88.94 72 LEU A CA 1
ATOM 584 C C . LEU A 1 72 ? -10.160 -3.411 -1.038 1.00 88.94 72 LEU A C 1
ATOM 586 O O . LEU A 1 72 ? -11.052 -2.595 -0.820 1.00 88.94 72 LEU A O 1
ATOM 590 N N . GLU A 1 73 ? -10.408 -4.630 -1.515 1.00 89.44 73 GLU A N 1
ATOM 591 C CA . GLU A 1 73 ? -11.742 -5.107 -1.904 1.00 89.44 73 GLU A CA 1
ATOM 592 C C . GLU A 1 73 ? -12.732 -5.036 -0.736 1.00 89.44 73 GLU A C 1
ATOM 594 O O . GLU A 1 73 ? -13.851 -4.566 -0.914 1.00 89.44 73 GLU A O 1
ATOM 599 N N . SER A 1 74 ? -12.306 -5.387 0.487 1.00 88.31 74 SER A N 1
ATOM 600 C CA . SER A 1 74 ? -13.150 -5.262 1.689 1.00 88.31 74 SER A CA 1
ATOM 601 C C . SER A 1 74 ? -13.542 -3.819 2.039 1.00 88.31 74 SER A C 1
ATOM 603 O O . SER A 1 74 ? -14.450 -3.610 2.837 1.00 88.31 74 SER A O 1
ATOM 605 N N . ASN A 1 75 ? -12.864 -2.827 1.454 1.00 86.12 75 ASN A N 1
ATOM 606 C CA . ASN A 1 75 ? -13.182 -1.404 1.580 1.00 86.12 75 ASN A CA 1
ATOM 607 C C . ASN A 1 75 ? -13.834 -0.836 0.301 1.00 86.12 75 ASN A C 1
ATOM 609 O O . ASN A 1 75 ? -13.893 0.381 0.145 1.00 86.12 75 ASN A O 1
ATOM 613 N N . ASN A 1 76 ? -14.311 -1.693 -0.613 1.00 87.94 76 ASN A N 1
ATOM 614 C CA . ASN A 1 76 ? -14.831 -1.324 -1.937 1.00 87.94 76 ASN A CA 1
ATOM 615 C C . ASN A 1 76 ? -13.803 -0.588 -2.817 1.00 87.94 76 ASN A C 1
ATOM 617 O O . ASN A 1 76 ? -14.152 0.286 -3.611 1.00 87.94 76 ASN A O 1
ATOM 621 N N . LEU A 1 77 ? -12.522 -0.934 -2.674 1.00 87.62 77 LEU A N 1
ATOM 622 C CA . LEU A 1 77 ? -11.415 -0.370 -3.442 1.00 87.62 77 LEU A CA 1
ATOM 623 C C . LEU A 1 77 ? -10.832 -1.432 -4.367 1.00 87.62 77 LEU A C 1
ATOM 625 O O . LEU A 1 77 ? -10.646 -2.581 -3.975 1.00 87.62 77 LEU A O 1
ATOM 629 N N . GLN A 1 78 ? -10.486 -1.036 -5.588 1.00 84.81 78 GLN A N 1
ATOM 630 C CA . GLN A 1 78 ? -9.868 -1.926 -6.565 1.00 84.81 78 GLN A CA 1
ATOM 631 C C . GLN A 1 78 ? -8.592 -1.298 -7.109 1.00 84.81 78 GLN A C 1
ATOM 633 O O . GLN A 1 78 ? -8.540 -0.108 -7.411 1.00 84.81 78 GLN A O 1
ATOM 638 N N . LEU A 1 79 ? -7.546 -2.110 -7.247 1.00 79.75 79 LEU A N 1
ATOM 639 C CA . LEU A 1 79 ? -6.359 -1.697 -7.988 1.00 79.75 79 LEU A CA 1
ATOM 640 C C . LEU A 1 79 ? -6.726 -1.615 -9.471 1.00 79.75 79 LEU A C 1
ATOM 642 O O . LEU A 1 79 ? -7.284 -2.564 -10.014 1.00 79.75 79 LEU A O 1
ATOM 646 N N . HIS A 1 80 ? -6.378 -0.516 -10.139 1.00 67.75 80 HIS A N 1
ATOM 647 C CA . HIS A 1 80 ? -6.718 -0.317 -11.556 1.00 67.75 80 HIS A CA 1
ATOM 648 C C . HIS A 1 80 ? -5.799 -1.103 -12.508 1.00 67.75 80 HIS A C 1
ATOM 650 O O . HIS A 1 80 ? -5.876 -0.952 -13.724 1.00 67.75 80 HIS A O 1
ATOM 656 N N . ILE A 1 81 ? -4.907 -1.935 -11.961 1.00 65.50 81 ILE A N 1
ATOM 657 C CA . ILE A 1 81 ? -3.929 -2.714 -12.715 1.00 65.50 81 ILE A CA 1
ATOM 658 C C . ILE A 1 81 ? -4.153 -4.199 -12.407 1.00 65.50 81 ILE A C 1
ATOM 660 O O . ILE A 1 81 ? -3.996 -4.644 -11.266 1.00 65.50 81 ILE A O 1
ATOM 664 N N . GLU A 1 82 ? -4.515 -4.968 -13.439 1.00 57.41 82 GLU A N 1
ATOM 665 C CA . GLU A 1 82 ? -4.631 -6.427 -13.361 1.00 57.41 82 GLU A CA 1
ATOM 666 C C . GLU A 1 82 ? -3.260 -7.049 -13.053 1.00 57.41 82 GLU A C 1
ATOM 668 O O . GLU A 1 82 ? -2.321 -6.967 -13.844 1.00 57.41 82 GLU A O 1
ATOM 673 N N . LEU A 1 83 ? -3.142 -7.715 -11.901 1.00 55.94 83 LEU A N 1
ATOM 674 C CA . LEU A 1 83 ? -2.016 -8.614 -11.633 1.00 55.94 83 LEU A CA 1
ATOM 675 C C . LEU A 1 83 ? -2.400 -9.992 -12.166 1.00 55.94 83 LEU A C 1
ATOM 677 O O . LEU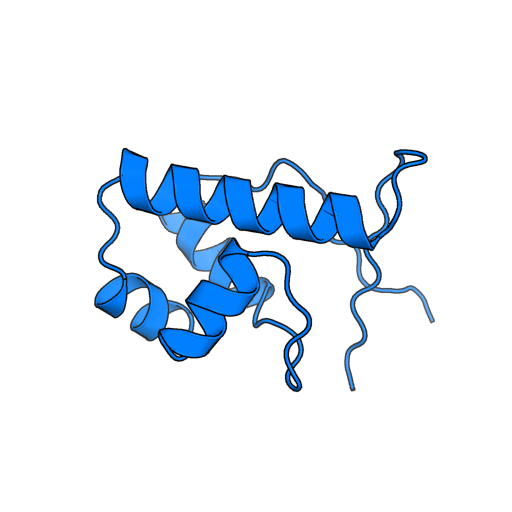 A 1 83 ? -3.287 -10.626 -11.588 1.00 55.94 83 LEU A O 1
ATOM 681 N N . ARG A 1 84 ? -1.746 -10.447 -13.237 1.00 49.62 84 ARG A N 1
ATOM 682 C CA . ARG A 1 84 ? -1.851 -11.833 -13.706 1.00 49.62 84 ARG A CA 1
ATOM 683 C C . ARG A 1 84 ? -0.681 -12.658 -13.161 1.00 49.62 84 ARG A C 1
ATOM 685 O O . ARG A 1 84 ? 0.430 -12.131 -13.062 1.00 49.62 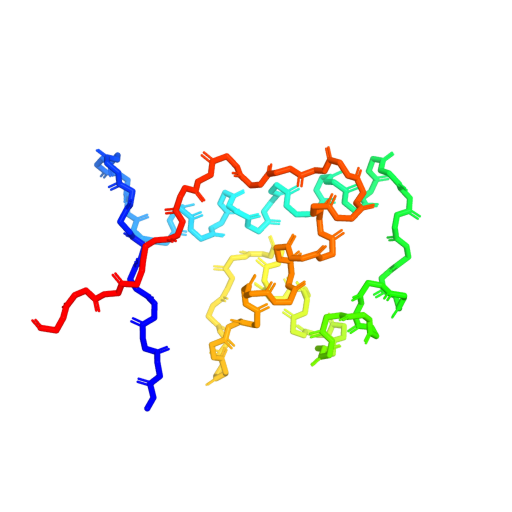84 ARG A O 1
ATOM 692 N N . PRO A 1 85 ? -0.903 -13.917 -12.755 1.00 44.66 85 PRO A N 1
ATOM 693 C CA . PRO A 1 85 ? 0.201 -14.828 -12.494 1.00 44.66 85 PRO A CA 1
ATOM 694 C C . PRO A 1 85 ? 1.026 -14.999 -13.776 1.00 44.66 85 PRO A C 1
ATOM 696 O O . PRO A 1 85 ? 0.487 -14.936 -14.879 1.00 44.66 85 PRO A O 1
ATOM 699 N N . LYS A 1 86 ? 2.342 -15.166 -13.623 1.00 44.00 86 LYS A N 1
ATOM 700 C CA . LYS A 1 86 ? 3.217 -15.505 -14.744 1.00 44.00 86 LYS A CA 1
ATOM 701 C C . LYS A 1 86 ? 2.822 -16.913 -15.194 1.00 44.00 86 LYS A C 1
ATOM 703 O O . LYS A 1 86 ? 2.976 -17.843 -14.404 1.00 44.00 86 LYS A O 1
ATOM 708 N N . GLU A 1 87 ? 2.242 -17.047 -16.383 1.00 41.38 87 GLU A N 1
ATOM 709 C CA . GLU A 1 87 ? 2.052 -18.363 -16.999 1.00 41.38 87 GLU A CA 1
ATOM 710 C C . GLU A 1 87 ? 3.435 -19.010 -17.173 1.00 41.38 87 GLU A C 1
ATOM 712 O O . GLU A 1 87 ? 4.414 -18.314 -17.475 1.00 41.38 87 GLU A O 1
ATOM 717 N N . ALA A 1 88 ? 3.512 -20.293 -16.813 1.00 38.09 88 ALA A N 1
ATOM 718 C CA . ALA A 1 88 ? 4.734 -21.090 -16.778 1.00 38.09 88 ALA A CA 1
ATOM 719 C C . ALA A 1 88 ? 5.220 -21.435 -18.187 1.00 38.09 88 ALA A C 1
ATOM 721 O O . ALA A 1 88 ? 4.353 -21.698 -19.050 1.00 38.09 88 ALA A O 1
#

Foldseek 3Di:
DFDFDQPDPDPDDSQVVQQLQLCLLVCCCVVVVPDLVNLCVQLVHDSVLNNCSNRSHDDPDDRSVVSNQVVQVVVVHHRPGDGDGDDD

Sequence (88 aa):
MSVYSYCSKSQYPQRAAKRMIGFQIFCYRHKYKLSTEVFCKRCGISPKELEKVELGLPSPGAPRWHSIRKVLESNNLQLHIELRPKEA

pLDDT: mean 75.98, std 18.38, range [32.44, 92.62]

Secondary structure (DSSP, 8-state):
--------SSS--HHHHHHHHHHHHHHHHHHTT--HHHHHHHHT--HHHHHHHHTT---SSPP-HHHHHHHHHTTT---SS-------